Protein AF-A0A9P4V6J6-F1 (afdb_monomer_lite)

Sequence (88 aa):
MMQLLSLAILFATLVSSLAIAAPPPIPQEVLVHETSNRVREKVPGDNPAYFTRVKRDEQLFVIHEFTVSPYPPVKYDVDISLRFVFEY

Radius of gyration: 28.15 Å; chains: 1; bounding box: 44×82×46 Å

Secondary structure (DSSP, 8-state):
---SSSSTTTTSSSS------PPP------S--------PPBPSSSSS-B--SS-GGGSSEEEEEEEEEEEEEETTEEEEEEEEEE--

Structure (mmCIF, N/CA/C/O backbone):
data_AF-A0A9P4V6J6-F1
#
_entry.id   AF-A0A9P4V6J6-F1
#
loop_
_atom_site.group_PDB
_atom_site.id
_atom_site.type_symbol
_atom_site.label_atom_id
_atom_site.label_alt_id
_atom_site.label_comp_id
_atom_site.label_asym_id
_atom_site.label_entity_id
_atom_site.label_seq_id
_atom_site.pdbx_PDB_ins_code
_atom_site.Cartn_x
_atom_site.Cartn_y
_atom_site.Cartn_z
_atom_site.occupancy
_atom_site.B_iso_or_equiv
_atom_site.auth_seq_id
_atom_site.auth_comp_id
_atom_site.auth_asym_id
_atom_site.auth_atom_id
_atom_site.pdbx_PDB_model_num
ATOM 1 N N . MET A 1 1 ? 27.180 66.599 32.671 1.00 48.09 1 MET A N 1
ATOM 2 C CA . MET A 1 1 ? 26.985 66.345 31.230 1.00 48.09 1 MET A CA 1
ATOM 3 C C . MET A 1 1 ? 27.201 64.853 30.970 1.00 48.09 1 MET A C 1
ATOM 5 O O . MET A 1 1 ? 28.325 64.385 31.002 1.00 48.09 1 MET A O 1
ATOM 9 N N . MET A 1 2 ? 26.087 64.118 30.911 1.00 52.22 2 MET A N 1
ATOM 10 C CA . MET A 1 2 ? 25.842 62.776 30.347 1.00 52.22 2 MET A CA 1
ATOM 11 C C . MET A 1 2 ? 27.036 61.845 30.017 1.00 52.22 2 MET A C 1
ATOM 13 O O . MET A 1 2 ? 27.334 61.664 28.845 1.00 52.22 2 MET A O 1
ATOM 17 N N . GLN A 1 3 ? 27.663 61.171 30.991 1.00 55.28 3 GLN A N 1
ATOM 18 C CA . GLN A 1 3 ? 28.572 60.039 30.678 1.00 55.28 3 GLN A CA 1
ATOM 19 C C . GLN A 1 3 ? 28.556 58.865 31.677 1.00 55.28 3 GLN A C 1
ATOM 21 O O . GLN A 1 3 ? 29.323 57.924 31.522 1.00 55.28 3 GLN A O 1
ATOM 26 N N . LEU A 1 4 ? 27.661 58.861 32.672 1.00 50.88 4 LEU A N 1
ATOM 27 C CA . LEU A 1 4 ? 27.575 57.768 33.661 1.00 50.88 4 LEU A CA 1
ATOM 28 C C . LEU A 1 4 ? 26.412 56.789 33.424 1.00 50.88 4 LEU A C 1
ATOM 30 O O . LEU A 1 4 ? 26.320 55.777 34.107 1.00 50.88 4 LEU A O 1
ATOM 34 N N . LEU A 1 5 ? 25.541 57.058 32.447 1.00 52.84 5 LEU A N 1
ATOM 35 C CA . LEU A 1 5 ? 24.320 56.272 32.216 1.00 52.84 5 LEU A CA 1
ATOM 36 C C . LEU A 1 5 ? 24.437 55.209 31.111 1.00 52.84 5 LEU A C 1
ATOM 38 O O . LEU A 1 5 ? 23.500 54.446 30.909 1.00 52.84 5 LEU A O 1
ATOM 42 N N . SER A 1 6 ? 25.577 55.121 30.421 1.00 52.38 6 SER A N 1
ATOM 43 C CA . SER A 1 6 ? 25.719 54.237 29.252 1.00 52.38 6 SER A CA 1
ATOM 44 C C . SER A 1 6 ? 26.375 52.885 29.553 1.00 52.38 6 SER A C 1
ATOM 46 O O . SER A 1 6 ? 26.270 51.977 28.736 1.00 52.38 6 SER A O 1
ATOM 48 N N . LEU A 1 7 ? 27.041 52.714 30.704 1.00 47.66 7 LEU A N 1
ATOM 49 C CA . LEU A 1 7 ? 27.797 51.483 30.995 1.00 47.66 7 LEU A CA 1
ATOM 50 C C . LEU A 1 7 ? 26.972 50.412 31.732 1.00 47.66 7 LEU A C 1
ATOM 52 O O . LEU A 1 7 ? 27.275 49.226 31.635 1.00 47.66 7 LEU A O 1
ATOM 56 N N . ALA A 1 8 ? 25.890 50.804 32.409 1.00 49.91 8 ALA A N 1
ATOM 57 C CA . ALA A 1 8 ? 25.027 49.870 33.138 1.00 49.91 8 ALA A CA 1
ATOM 58 C C . ALA A 1 8 ? 24.151 48.992 32.220 1.00 49.91 8 ALA A C 1
ATOM 60 O O . ALA A 1 8 ? 23.641 47.965 32.657 1.00 49.91 8 ALA A O 1
ATOM 61 N N . ILE A 1 9 ? 23.990 49.365 30.946 1.00 53.34 9 ILE A N 1
ATOM 62 C CA . ILE A 1 9 ? 23.124 48.646 29.996 1.00 53.34 9 ILE A CA 1
ATOM 63 C C . ILE A 1 9 ? 23.878 47.494 29.301 1.00 53.34 9 ILE A C 1
ATOM 65 O O . ILE A 1 9 ? 23.256 46.565 28.795 1.00 53.34 9 ILE A O 1
ATOM 69 N N . LEU A 1 10 ? 25.217 47.488 29.324 1.00 48.81 10 LEU A N 1
ATOM 70 C CA . LEU A 1 10 ? 26.010 46.519 28.556 1.00 48.81 10 LEU A CA 1
ATOM 71 C C . LEU A 1 10 ? 26.179 45.145 29.239 1.00 48.81 10 LEU A C 1
ATOM 73 O O . LEU A 1 10 ? 26.528 44.181 28.568 1.00 48.81 10 LEU A O 1
ATOM 77 N N . PHE A 1 11 ? 25.914 45.015 30.544 1.00 44.91 11 PHE A N 1
ATOM 78 C CA . PHE A 1 11 ? 26.134 43.752 31.277 1.00 44.91 11 PHE A CA 1
ATOM 79 C C . PHE A 1 11 ? 24.882 42.884 31.479 1.00 44.91 11 PHE A C 1
ATOM 81 O O . PHE A 1 11 ? 24.995 41.758 31.956 1.00 44.91 11 PHE A O 1
ATOM 88 N N . ALA A 1 12 ? 23.692 43.355 31.096 1.00 46.41 12 ALA A N 1
ATOM 89 C CA . ALA A 1 12 ? 22.444 42.630 31.353 1.00 46.41 12 ALA A CA 1
ATOM 90 C C . ALA A 1 12 ? 22.056 41.600 30.270 1.00 46.41 12 ALA A C 1
ATOM 92 O O . ALA A 1 12 ? 21.068 40.891 30.440 1.00 46.41 12 ALA A O 1
ATOM 93 N N . THR A 1 13 ? 22.797 41.485 29.163 1.00 49.72 13 THR A N 1
ATOM 94 C CA . THR A 1 13 ? 22.379 40.654 28.014 1.00 49.72 13 THR A CA 1
ATOM 95 C C . THR A 1 13 ? 23.175 39.362 27.810 1.00 49.72 13 THR A C 1
ATOM 97 O O . THR A 1 13 ? 22.863 38.621 26.883 1.00 49.72 13 THR A O 1
ATOM 100 N N . LEU A 1 14 ? 24.150 39.023 28.665 1.00 49.78 14 LEU A N 1
ATOM 101 C CA . LEU A 1 14 ? 25.075 37.908 28.390 1.00 49.78 14 LEU A CA 1
ATOM 102 C C . LEU A 1 14 ? 24.894 36.641 29.248 1.00 49.78 14 LEU A C 1
ATOM 104 O O . LEU A 1 14 ? 25.855 35.904 29.446 1.00 49.78 14 LEU A O 1
ATOM 108 N N . VAL A 1 15 ? 23.694 36.354 29.769 1.00 50.69 15 VAL A N 1
ATOM 109 C CA . VAL A 1 15 ? 23.478 35.096 30.531 1.00 50.69 15 VAL A CA 1
ATOM 110 C C . VAL A 1 15 ? 22.195 34.336 30.199 1.00 50.69 15 VAL A C 1
ATOM 112 O O . VAL A 1 15 ? 21.982 33.247 30.719 1.00 50.69 15 VAL A O 1
ATOM 115 N N . SER A 1 16 ? 21.358 34.835 29.286 1.00 48.62 16 SER A N 1
ATOM 116 C CA . SER A 1 16 ? 20.170 34.096 28.827 1.00 48.62 16 SER A CA 1
ATOM 117 C C . SER A 1 16 ? 20.455 33.258 27.579 1.00 48.62 16 SER A C 1
ATOM 119 O O . SER A 1 16 ? 19.697 33.285 26.615 1.00 48.62 16 SER A O 1
ATOM 121 N N . SER A 1 17 ? 21.531 32.469 27.603 1.00 48.62 17 SER A N 1
ATOM 122 C CA . SER A 1 17 ? 21.591 31.261 26.774 1.00 48.62 17 SER A CA 1
ATOM 123 C C . SER A 1 17 ? 20.816 30.184 27.516 1.00 48.62 17 SER A C 1
ATOM 125 O O . SER A 1 17 ? 21.368 29.380 28.264 1.00 48.62 17 SER A O 1
ATOM 127 N N . LEU A 1 18 ? 19.496 30.266 27.363 1.00 51.78 18 LEU A N 1
ATOM 128 C CA . LEU A 1 18 ? 18.528 29.280 27.804 1.00 51.78 18 LEU A CA 1
ATOM 129 C C . LEU A 1 18 ? 19.007 27.907 27.323 1.00 51.78 18 LEU A C 1
ATOM 131 O O . LEU A 1 18 ? 19.088 27.658 26.120 1.00 51.78 18 LEU A O 1
ATOM 135 N N . ALA A 1 19 ? 19.366 27.039 28.267 1.00 57.09 19 ALA A N 1
ATOM 136 C CA . ALA A 1 19 ? 19.600 25.638 27.984 1.00 57.09 19 ALA A CA 1
ATOM 137 C C . ALA A 1 19 ? 18.322 25.088 27.340 1.00 57.09 19 ALA A C 1
ATOM 139 O O . ALA A 1 19 ? 17.311 24.891 28.014 1.00 57.09 19 ALA A O 1
ATOM 140 N N . ILE A 1 20 ? 18.353 24.882 26.023 1.00 60.81 20 ILE A N 1
ATOM 141 C CA . ILE A 1 20 ? 17.358 24.073 25.332 1.00 60.81 20 ILE A CA 1
ATOM 142 C C . ILE A 1 20 ? 17.623 22.656 25.827 1.00 60.81 20 ILE A C 1
ATOM 144 O O . ILE A 1 20 ? 18.457 21.931 25.288 1.00 60.81 20 ILE A O 1
ATOM 148 N N . ALA A 1 21 ? 16.976 22.295 26.934 1.00 57.66 21 ALA A N 1
ATOM 149 C CA . ALA A 1 21 ? 16.842 20.912 27.329 1.00 57.66 21 ALA A CA 1
ATOM 150 C C . ALA A 1 21 ? 16.135 20.221 26.164 1.00 57.66 21 ALA A C 1
ATOM 152 O O . ALA A 1 21 ? 14.964 20.494 25.891 1.00 57.66 21 ALA A O 1
ATOM 153 N N . ALA A 1 22 ? 16.881 19.402 25.420 1.00 65.50 22 ALA A N 1
ATOM 154 C CA . ALA A 1 22 ? 16.298 18.548 24.404 1.00 65.50 22 ALA A CA 1
ATOM 155 C C . ALA A 1 22 ? 15.129 17.784 25.052 1.00 65.50 22 ALA A C 1
ATOM 157 O O . ALA A 1 22 ? 15.290 17.302 26.181 1.00 65.50 22 ALA A O 1
ATOM 158 N N . PRO A 1 23 ? 13.955 17.699 24.400 1.00 69.50 23 PRO A N 1
ATOM 159 C CA . PRO A 1 23 ? 12.882 16.862 24.911 1.00 69.50 23 PRO A CA 1
ATOM 160 C C . PRO A 1 23 ? 13.448 15.458 25.166 1.00 69.50 23 PRO A C 1
ATOM 162 O O . PRO A 1 23 ? 14.277 14.991 24.374 1.00 69.50 23 PRO A O 1
ATOM 165 N N . PRO A 1 24 ? 13.068 14.799 26.278 1.00 67.50 24 PRO A N 1
ATOM 166 C CA . PRO A 1 24 ? 13.539 13.451 26.553 1.00 67.50 24 PRO A CA 1
ATOM 167 C C . PRO A 1 24 ? 13.238 12.581 25.329 1.00 67.50 24 PRO A C 1
ATOM 169 O O . PRO A 1 24 ? 12.196 12.791 24.698 1.00 67.50 24 PRO A O 1
ATOM 172 N N . PRO A 1 25 ? 14.125 11.637 24.963 1.00 66.00 25 PRO A N 1
ATOM 173 C CA . PRO A 1 25 ? 13.866 10.731 23.856 1.00 66.00 25 PRO A CA 1
ATOM 174 C C . PRO A 1 25 ? 12.507 10.083 24.099 1.00 66.00 25 PRO A C 1
ATOM 176 O O . PRO A 1 25 ? 12.354 9.307 25.042 1.00 66.00 25 PRO A O 1
ATOM 179 N N . ILE A 1 26 ? 11.500 10.450 23.302 1.00 69.69 26 ILE A N 1
ATOM 180 C CA . ILE A 1 26 ? 10.225 9.743 23.318 1.00 69.69 26 ILE A CA 1
ATOM 181 C C . ILE A 1 26 ? 10.592 8.311 22.939 1.00 69.69 26 ILE A C 1
ATOM 183 O O . ILE A 1 26 ? 11.202 8.129 21.878 1.00 69.69 26 ILE A O 1
ATOM 187 N N . PRO A 1 27 ? 10.298 7.307 23.783 1.00 67.06 27 PRO A N 1
ATOM 188 C CA . PRO A 1 27 ? 10.527 5.925 23.411 1.00 67.06 27 PRO A CA 1
ATOM 189 C C . PRO A 1 27 ? 9.802 5.678 22.091 1.00 67.06 27 PRO A C 1
ATOM 191 O O . PRO A 1 27 ? 8.575 5.746 22.029 1.00 67.06 27 PRO A O 1
ATOM 194 N N . GLN A 1 28 ? 10.558 5.461 21.014 1.00 61.59 28 GLN A N 1
ATOM 195 C CA . GLN A 1 28 ? 9.973 4.979 19.776 1.00 61.59 28 GLN A CA 1
ATOM 196 C C . GLN A 1 28 ? 9.410 3.602 20.100 1.00 61.59 28 GLN A C 1
ATOM 198 O O . GLN A 1 28 ? 10.150 2.685 20.454 1.00 61.59 28 GLN A O 1
ATOM 203 N N . GLU A 1 29 ? 8.087 3.494 20.069 1.00 60.25 29 GLU A N 1
ATOM 204 C CA . GLU A 1 29 ? 7.372 2.252 20.300 1.00 60.25 29 GLU A CA 1
ATOM 205 C C . GLU A 1 29 ? 7.918 1.201 19.323 1.00 60.25 29 GLU A C 1
ATOM 207 O O . GLU A 1 29 ? 7.771 1.331 18.105 1.00 60.25 29 GLU A O 1
ATOM 212 N N . VAL A 1 30 ? 8.626 0.201 19.857 1.00 58.12 30 VAL A N 1
ATOM 213 C CA . VAL A 1 30 ? 9.283 -0.849 19.073 1.00 58.12 30 VAL A CA 1
ATOM 214 C C . VAL A 1 30 ? 8.253 -1.465 18.125 1.00 58.12 30 VAL A C 1
ATOM 216 O O . VAL A 1 30 ? 7.262 -2.051 18.555 1.00 58.12 30 VAL A O 1
ATOM 219 N N . LEU A 1 31 ? 8.474 -1.320 16.814 1.00 56.00 31 LEU A N 1
ATOM 220 C CA . LEU A 1 31 ? 7.548 -1.714 15.740 1.00 56.00 31 LEU A CA 1
ATOM 221 C C . LEU A 1 31 ? 7.421 -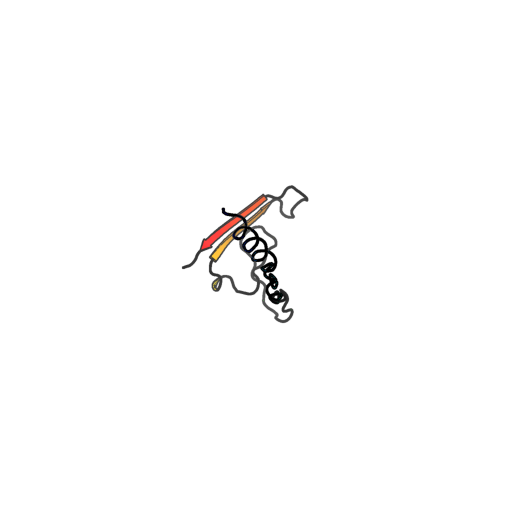3.241 15.562 1.00 56.00 31 LEU A C 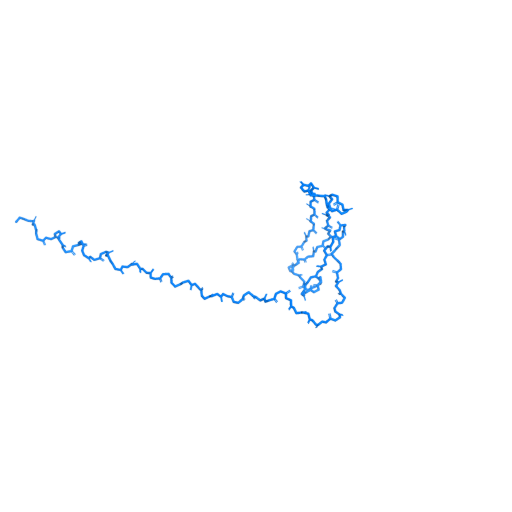1
ATOM 223 O O . LEU A 1 31 ? 7.045 -3.708 14.492 1.00 56.00 31 LEU A O 1
ATOM 227 N N . VAL A 1 32 ? 7.750 -4.050 16.566 1.00 55.53 32 VAL A N 1
ATOM 228 C CA . VAL A 1 32 ? 7.713 -5.505 16.432 1.00 55.53 32 VAL A CA 1
ATOM 229 C C . VAL A 1 32 ? 7.288 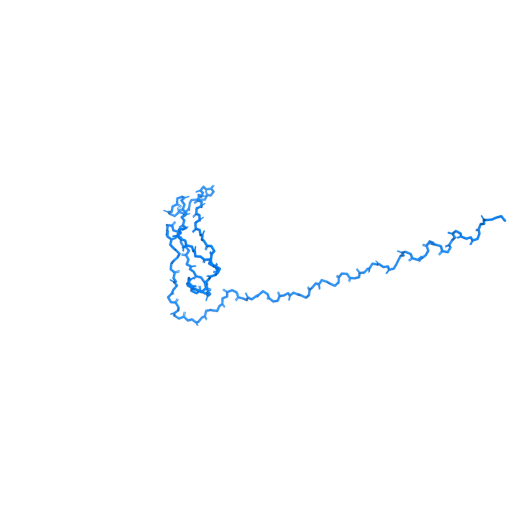-6.135 17.751 1.00 55.53 32 VAL A C 1
ATOM 231 O O . VAL A 1 32 ? 8.098 -6.367 18.643 1.00 55.53 32 VAL A O 1
ATOM 234 N N . HIS A 1 33 ? 5.998 -6.454 17.852 1.00 48.50 33 HIS A N 1
ATOM 235 C CA . HIS A 1 33 ? 5.549 -7.526 18.732 1.00 48.50 33 HIS A CA 1
ATOM 236 C C . HIS A 1 33 ? 5.351 -8.780 17.875 1.00 48.50 33 HIS A C 1
ATOM 238 O O . HIS A 1 33 ? 4.283 -9.043 17.319 1.00 48.50 33 HIS A O 1
ATOM 244 N N . GLU A 1 34 ? 6.448 -9.517 17.704 1.00 61.09 34 GLU A N 1
ATOM 245 C CA . GLU A 1 34 ? 6.443 -10.921 17.308 1.00 61.09 34 GLU A CA 1
ATOM 246 C C . GLU A 1 34 ? 5.796 -11.721 18.4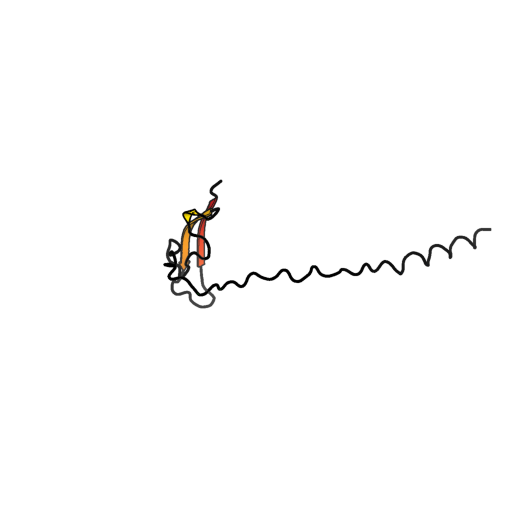35 1.00 61.09 34 GLU A C 1
ATOM 248 O O . GLU A 1 34 ? 6.467 -12.082 19.392 1.00 61.09 34 GLU A O 1
ATOM 253 N N . THR A 1 35 ? 4.481 -11.936 18.377 1.00 52.81 35 THR A N 1
ATOM 254 C CA . THR A 1 35 ? 3.792 -13.108 18.958 1.00 52.81 35 THR A CA 1
ATOM 255 C C . THR A 1 35 ? 2.291 -12.965 18.761 1.00 52.81 35 THR A C 1
ATOM 257 O O . THR A 1 35 ? 1.545 -12.521 19.623 1.00 52.81 35 THR A O 1
ATOM 260 N N . SER A 1 36 ? 1.819 -13.342 17.581 1.00 48.62 36 SER A N 1
ATOM 261 C CA . SER A 1 36 ? 0.436 -13.757 17.381 1.00 48.62 36 SER A CA 1
ATOM 262 C C . SER A 1 36 ? 0.348 -14.313 15.972 1.00 48.62 36 SER A C 1
ATOM 264 O O . SER A 1 36 ? 0.785 -13.653 15.031 1.00 48.62 36 SER A O 1
ATOM 266 N N . ASN A 1 37 ? -0.276 -15.479 15.817 1.00 53.91 37 ASN A N 1
ATOM 267 C CA . ASN A 1 37 ? -0.838 -15.991 14.563 1.00 53.91 37 ASN A CA 1
ATOM 268 C C . ASN A 1 37 ? -1.927 -15.037 14.019 1.00 53.91 37 ASN A C 1
ATOM 270 O O . ASN A 1 37 ? -3.070 -15.420 13.789 1.00 53.91 37 ASN A O 1
ATOM 274 N N . ARG A 1 38 ? -1.613 -13.748 13.872 1.00 60.31 38 ARG A N 1
ATOM 275 C CA . ARG A 1 38 ? -2.468 -12.753 13.242 1.00 60.31 38 ARG A CA 1
ATOM 276 C C . ARG A 1 38 ? -2.274 -12.950 11.751 1.00 60.31 38 ARG A C 1
ATOM 278 O O . ARG A 1 38 ? -1.233 -12.584 11.208 1.00 60.31 38 ARG A O 1
ATOM 285 N N . VAL A 1 39 ? -3.267 -13.574 11.123 1.00 70.75 39 VAL A N 1
ATOM 286 C CA . VAL A 1 39 ? -3.440 -13.567 9.670 1.00 70.75 39 VAL A CA 1
ATOM 287 C C . VAL A 1 39 ? -3.276 -12.116 9.218 1.00 70.75 39 VAL A C 1
ATOM 289 O O . VAL A 1 39 ? -4.079 -11.258 9.585 1.00 70.75 39 VAL A O 1
ATOM 292 N N . ARG A 1 40 ? -2.166 -11.818 8.532 1.00 80.25 40 ARG A N 1
ATOM 293 C CA . ARG A 1 40 ? -1.879 -10.468 8.041 1.00 80.25 40 ARG A CA 1
ATOM 294 C C . ARG A 1 40 ? -2.849 -10.183 6.907 1.00 80.25 40 ARG A C 1
ATOM 296 O O . ARG A 1 40 ? -2.862 -10.900 5.911 1.00 80.25 40 ARG A O 1
ATOM 303 N N . GLU A 1 41 ? -3.665 -9.155 7.071 1.00 88.75 41 GLU A N 1
ATOM 304 C CA . GLU A 1 41 ? -4.627 -8.764 6.052 1.00 88.75 41 GLU A CA 1
ATOM 305 C C . GLU A 1 41 ? -3.900 -8.077 4.887 1.00 88.75 41 GLU A C 1
ATOM 307 O O . GLU A 1 41 ? -3.080 -7.179 5.094 1.00 88.75 41 GLU A O 1
ATOM 312 N N . LYS A 1 42 ? -4.163 -8.523 3.657 1.00 91.94 42 LYS A N 1
ATOM 313 C CA . LYS A 1 42 ? -3.541 -7.980 2.447 1.00 91.94 42 LYS A CA 1
ATOM 314 C C . LYS A 1 42 ? -4.126 -6.604 2.114 1.00 91.94 42 LYS A C 1
ATOM 316 O O . LYS A 1 42 ? -5.346 -6.447 2.119 1.00 91.94 42 LYS A O 1
ATOM 321 N N . VAL A 1 43 ? -3.271 -5.629 1.788 1.00 92.69 43 VAL A N 1
ATOM 322 C CA . VAL A 1 43 ? -3.741 -4.328 1.278 1.00 92.69 43 VAL A CA 1
ATOM 323 C C . VAL A 1 43 ? -4.302 -4.524 -0.137 1.00 92.69 43 VAL A C 1
ATOM 325 O O . VAL A 1 43 ? -3.604 -5.129 -0.958 1.00 92.69 43 VAL A O 1
ATOM 328 N N . PRO A 1 44 ? -5.520 -4.035 -0.445 1.00 94.19 44 PRO A N 1
ATOM 329 C CA . PRO A 1 44 ? -6.115 -4.163 -1.775 1.00 94.19 44 PRO A CA 1
ATOM 330 C C . PRO A 1 44 ? -5.221 -3.617 -2.898 1.00 94.19 44 PRO A C 1
ATOM 332 O O . PRO A 1 44 ? -4.571 -2.590 -2.718 1.00 94.19 44 PRO A O 1
ATOM 335 N N . GLY A 1 45 ? -5.233 -4.272 -4.062 1.00 94.31 45 GLY A N 1
ATOM 336 C CA . GLY A 1 45 ? -4.471 -3.877 -5.258 1.00 94.31 45 GLY A CA 1
ATOM 337 C C . GLY A 1 45 ? -3.214 -4.720 -5.520 1.00 94.31 45 GLY A C 1
ATOM 338 O O . GLY A 1 45 ? -2.948 -5.695 -4.811 1.00 94.31 45 GLY A O 1
ATOM 339 N N . ASP A 1 46 ? -2.460 -4.358 -6.563 1.00 94.19 46 ASP A N 1
ATOM 340 C CA . ASP A 1 46 ? -1.242 -5.064 -6.989 1.00 94.19 46 ASP A CA 1
ATOM 341 C C . ASP A 1 46 ? -0.001 -4.469 -6.314 1.00 94.19 46 ASP A C 1
ATOM 343 O O . ASP A 1 46 ? 0.645 -3.540 -6.798 1.00 94.19 46 ASP A O 1
ATOM 347 N N . ASN A 1 47 ? 0.275 -4.948 -5.107 1.00 93.12 47 ASN A N 1
ATOM 348 C CA . ASN A 1 47 ? 1.352 -4.456 -4.257 1.00 93.12 47 ASN A CA 1
ATOM 349 C C . ASN A 1 47 ? 1.871 -5.589 -3.355 1.00 93.12 47 ASN A C 1
ATOM 351 O O . ASN A 1 47 ? 1.199 -6.611 -3.207 1.00 93.12 47 ASN A O 1
ATOM 355 N N . PRO A 1 48 ? 3.007 -5.421 -2.654 1.00 92.31 48 PRO A N 1
ATOM 356 C CA . PRO A 1 48 ? 3.498 -6.394 -1.672 1.00 92.31 48 PRO A CA 1
ATOM 357 C C . PRO A 1 48 ? 3.042 -6.131 -0.219 1.00 92.31 48 PRO A C 1
ATOM 359 O O . PRO A 1 48 ? 3.330 -6.938 0.661 1.00 92.31 48 PRO A O 1
ATOM 362 N N . ALA A 1 49 ? 2.300 -5.056 0.062 1.00 91.94 49 ALA A N 1
ATOM 363 C CA . ALA A 1 49 ? 1.975 -4.601 1.417 1.00 91.94 49 ALA A CA 1
ATOM 364 C C . ALA A 1 49 ? 0.831 -5.360 2.113 1.00 91.94 49 ALA A C 1
ATOM 366 O O . ALA A 1 49 ? -0.088 -5.892 1.490 1.00 91.94 49 ALA A O 1
ATOM 367 N N . TYR A 1 50 ? 0.892 -5.366 3.442 1.00 92.19 50 TYR A N 1
ATOM 368 C CA . TYR A 1 50 ? -0.118 -5.915 4.343 1.00 92.19 50 TYR A CA 1
ATOM 369 C C . TYR A 1 50 ? -0.432 -4.878 5.418 1.00 92.19 50 TYR A C 1
ATOM 371 O O . TYR A 1 50 ? 0.455 -4.120 5.820 1.00 92.19 50 TYR A O 1
ATOM 379 N N . PHE A 1 51 ? -1.671 -4.859 5.903 1.00 87.44 51 PHE A N 1
ATOM 380 C CA . PHE A 1 51 ? -2.037 -4.040 7.049 1.00 87.44 51 PHE A CA 1
ATOM 381 C C . PHE A 1 51 ? -1.259 -4.490 8.289 1.00 87.44 51 PHE A C 1
ATOM 383 O O . PHE A 1 51 ? -0.957 -5.673 8.481 1.00 87.44 51 PHE A O 1
ATOM 390 N N . THR A 1 52 ? -0.920 -3.524 9.138 1.00 83.69 52 THR A N 1
ATOM 391 C CA . THR A 1 52 ? -0.166 -3.760 10.371 1.00 83.69 52 THR A CA 1
ATOM 392 C C . THR A 1 52 ? -0.909 -3.172 11.561 1.00 83.69 52 THR A C 1
ATOM 394 O O . THR A 1 52 ? -1.658 -2.214 11.399 1.00 83.69 52 THR A O 1
ATOM 397 N N . ARG A 1 53 ? -0.653 -3.731 12.756 1.00 78.19 53 ARG A N 1
ATOM 398 C CA . ARG A 1 53 ? -1.168 -3.309 14.077 1.00 78.19 53 ARG A CA 1
ATOM 399 C C . ARG A 1 53 ? -2.695 -3.395 14.241 1.00 78.19 53 ARG A C 1
ATOM 401 O O . ARG A 1 53 ? -3.158 -4.150 15.097 1.00 78.19 53 ARG A O 1
ATOM 408 N N . VAL A 1 54 ? -3.434 -2.670 13.411 1.00 77.69 54 VAL A N 1
ATOM 409 C CA . VAL A 1 54 ? -4.879 -2.426 13.452 1.00 77.69 54 VAL A CA 1
ATOM 410 C C . VAL A 1 54 ? -5.517 -3.010 12.185 1.00 77.69 54 VAL A C 1
ATOM 412 O O . VAL A 1 54 ? -4.939 -2.890 11.100 1.00 77.69 54 VAL A O 1
ATOM 415 N N . LYS A 1 55 ? -6.666 -3.684 12.320 1.00 77.19 55 LYS A N 1
ATOM 416 C CA . LYS A 1 55 ? -7.413 -4.237 11.171 1.00 77.19 55 LYS A CA 1
ATOM 417 C C . LYS A 1 55 ? -7.948 -3.110 10.289 1.00 77.19 55 LYS A C 1
ATOM 419 O O . LYS A 1 55 ? -8.132 -2.008 10.792 1.00 77.19 55 LYS A O 1
ATOM 424 N N . ARG A 1 56 ? -8.240 -3.384 9.011 1.00 79.62 56 ARG A N 1
ATOM 425 C CA . ARG A 1 56 ? -8.791 -2.380 8.080 1.00 79.62 56 ARG A CA 1
ATOM 426 C C . ARG A 1 56 ? -9.964 -1.598 8.678 1.00 79.62 56 ARG A C 1
ATOM 428 O O . ARG A 1 56 ? -9.922 -0.378 8.682 1.00 79.62 56 ARG A O 1
ATOM 435 N N . ASP A 1 57 ? -10.941 -2.308 9.235 1.00 80.69 57 ASP A N 1
ATOM 436 C CA . ASP A 1 57 ? -12.200 -1.732 9.739 1.00 80.69 57 ASP A CA 1
ATOM 437 C C . ASP A 1 57 ? -12.033 -0.892 11.023 1.00 80.69 57 ASP A C 1
ATOM 439 O O . ASP A 1 57 ? -12.984 -0.295 11.514 1.00 80.69 57 ASP A O 1
ATOM 443 N N . GLU A 1 58 ? -10.831 -0.874 11.603 1.00 82.94 58 GLU A N 1
ATOM 444 C CA . GLU A 1 58 ? -10.491 -0.106 12.804 1.00 82.94 58 GLU A CA 1
ATOM 445 C C . GLU A 1 58 ? -9.583 1.103 12.472 1.00 82.94 58 GLU A C 1
ATOM 447 O O . GLU A 1 58 ? -9.148 1.826 13.371 1.00 82.94 58 GLU A O 1
ATOM 452 N N . GLN A 1 59 ? -9.250 1.323 11.193 1.00 84.06 59 GLN A N 1
ATOM 453 C CA . GLN A 1 59 ? -8.441 2.458 10.739 1.00 84.06 59 GLN A CA 1
ATOM 454 C C . GLN A 1 59 ? -9.322 3.672 10.424 1.00 84.06 59 GLN A C 1
ATOM 456 O O . GLN A 1 59 ? -10.431 3.541 9.928 1.00 84.06 59 GLN A O 1
ATOM 461 N N . LEU A 1 60 ? -8.792 4.880 10.650 1.00 89.69 60 LEU A N 1
ATOM 462 C CA . LEU A 1 60 ? -9.484 6.150 10.349 1.00 89.69 60 LEU A CA 1
ATOM 463 C C . LEU A 1 60 ? -9.648 6.427 8.842 1.00 89.69 60 LEU A C 1
ATOM 465 O O . LEU A 1 60 ? -10.218 7.438 8.432 1.00 89.69 60 LEU A O 1
ATOM 469 N N . PHE A 1 61 ? -9.062 5.580 8.005 1.00 88.69 61 PHE A N 1
ATOM 470 C CA . PHE A 1 61 ? -9.165 5.661 6.563 1.00 88.69 61 PHE A CA 1
ATOM 471 C C . PHE A 1 61 ? -9.176 4.257 5.979 1.00 88.69 61 PHE A C 1
ATOM 473 O O . PHE A 1 61 ? -8.512 3.348 6.480 1.00 88.69 61 PHE A O 1
ATOM 480 N N . VAL A 1 62 ? -9.881 4.109 4.867 1.00 90.88 62 VAL A N 1
ATOM 481 C CA . VAL A 1 62 ? -9.967 2.856 4.129 1.00 90.88 62 VAL A CA 1
ATOM 482 C C . VAL A 1 62 ? -9.140 2.973 2.862 1.00 90.88 62 VAL A C 1
ATOM 484 O O . VAL A 1 62 ? -9.363 3.854 2.029 1.00 90.88 62 VAL A O 1
ATOM 487 N N . ILE A 1 63 ? -8.175 2.066 2.704 1.00 92.94 63 ILE A N 1
ATOM 488 C CA . ILE A 1 63 ? -7.440 1.903 1.448 1.00 92.94 63 ILE A CA 1
ATOM 489 C C . ILE A 1 63 ? -8.311 1.093 0.488 1.00 92.94 63 ILE A C 1
ATOM 491 O O . ILE A 1 63 ? -8.589 -0.081 0.736 1.00 92.94 63 ILE A O 1
ATOM 495 N N . HIS A 1 64 ? -8.712 1.707 -0.624 1.00 94.12 64 HIS A N 1
ATOM 496 C CA . HIS A 1 64 ? -9.476 1.039 -1.677 1.00 94.12 64 HIS A CA 1
ATOM 497 C C . HIS A 1 64 ? -8.576 0.325 -2.682 1.00 94.12 64 HIS A C 1
ATOM 499 O O . HIS A 1 64 ? -8.927 -0.753 -3.155 1.00 94.12 64 HIS A O 1
ATOM 505 N N . GLU A 1 65 ? -7.431 0.921 -3.014 1.00 95.62 65 GLU A N 1
ATOM 506 C CA . GLU A 1 65 ? -6.513 0.388 -4.017 1.00 95.62 65 GLU A CA 1
ATOM 507 C C . GLU A 1 65 ? -5.096 0.912 -3.774 1.00 95.62 65 GLU A C 1
ATOM 509 O O . GLU A 1 65 ? -4.892 2.115 -3.607 1.00 95.62 65 GLU A O 1
ATOM 514 N N . PHE A 1 66 ? -4.118 0.011 -3.763 1.00 95.69 66 PHE A N 1
ATOM 515 C CA . PHE A 1 66 ? -2.697 0.325 -3.756 1.00 95.69 66 PHE A CA 1
ATOM 516 C C . PHE A 1 66 ? -1.998 -0.499 -4.839 1.00 95.69 66 PHE A C 1
ATOM 518 O O . PHE A 1 66 ? -2.011 -1.729 -4.792 1.00 95.69 66 PHE A O 1
ATOM 525 N N . THR A 1 67 ? -1.367 0.181 -5.791 1.00 96.25 67 THR A N 1
ATOM 526 C CA . THR A 1 67 ? -0.693 -0.440 -6.934 1.00 96.25 67 THR A CA 1
ATOM 527 C C . THR A 1 67 ? 0.756 0.022 -7.004 1.00 96.25 67 THR A C 1
ATOM 529 O O . THR A 1 67 ? 1.049 1.208 -6.827 1.00 96.25 67 THR A O 1
ATOM 532 N N . VAL A 1 68 ? 1.655 -0.923 -7.265 1.00 94.94 68 VAL A N 1
ATOM 533 C CA . VAL A 1 68 ? 3.084 -0.714 -7.508 1.00 94.94 68 VAL A CA 1
ATOM 534 C C . VAL A 1 68 ? 3.397 -1.272 -8.893 1.00 94.94 68 VAL A C 1
ATOM 536 O O . VAL A 1 68 ? 3.176 -2.453 -9.130 1.00 94.94 68 VAL A O 1
ATOM 539 N N . SER A 1 69 ? 3.910 -0.446 -9.803 1.00 93.62 69 SER A N 1
ATOM 540 C CA . SER A 1 69 ? 4.255 -0.862 -11.167 1.00 93.62 69 SER A CA 1
ATOM 541 C C . SER A 1 69 ? 5.691 -0.459 -11.510 1.00 93.62 69 SER A C 1
ATOM 543 O O . SER A 1 69 ? 6.062 0.675 -11.232 1.00 93.62 69 SER A O 1
ATOM 545 N N . PRO A 1 70 ? 6.503 -1.331 -12.128 1.00 92.25 70 PRO A N 1
ATOM 546 C CA . PRO A 1 70 ? 6.231 -2.744 -12.377 1.00 92.25 70 PRO A CA 1
ATOM 547 C C . PRO A 1 70 ? 6.185 -3.557 -11.069 1.00 92.25 70 PRO A C 1
ATOM 549 O O . PRO A 1 70 ? 6.750 -3.151 -10.052 1.00 92.25 70 PRO A O 1
ATOM 552 N N . TYR A 1 71 ? 5.534 -4.723 -11.101 1.00 85.25 71 TYR A N 1
ATOM 553 C CA . TYR A 1 71 ? 5.554 -5.693 -10.003 1.00 85.25 71 TYR A CA 1
ATOM 554 C C . TYR A 1 71 ? 6.164 -7.028 -10.484 1.00 85.25 71 TYR A C 1
ATOM 556 O O . TYR A 1 71 ? 5.595 -7.668 -11.370 1.00 85.25 71 TYR A O 1
ATOM 564 N N . PRO A 1 72 ? 7.317 -7.477 -9.941 1.00 86.44 72 PRO A N 1
ATOM 565 C CA . PRO A 1 72 ? 8.080 -6.863 -8.854 1.00 86.44 72 PRO A CA 1
ATOM 566 C C . PRO A 1 72 ? 8.785 -5.555 -9.277 1.00 86.44 72 PRO A C 1
ATOM 568 O O . PRO A 1 72 ? 9.182 -5.421 -10.436 1.00 86.44 72 PRO A O 1
ATOM 571 N N . PRO A 1 73 ? 8.975 -4.604 -8.342 1.00 86.44 73 PRO A N 1
ATOM 572 C CA . PRO A 1 73 ? 9.576 -3.307 -8.638 1.00 86.44 73 PRO A CA 1
ATOM 573 C C . PRO A 1 73 ? 11.022 -3.442 -9.110 1.00 86.44 73 PRO A C 1
ATOM 575 O O . PRO A 1 73 ? 11.834 -4.150 -8.506 1.00 86.44 73 PRO A O 1
ATOM 578 N N . VAL A 1 74 ? 11.348 -2.722 -10.182 1.00 86.88 74 VAL A N 1
ATOM 579 C CA . VAL A 1 74 ? 12.705 -2.622 -10.723 1.00 86.88 74 VAL A CA 1
ATOM 580 C C . VAL A 1 74 ? 13.377 -1.390 -10.127 1.00 86.88 74 VAL A C 1
ATOM 582 O O . VAL A 1 74 ? 12.745 -0.384 -9.808 1.00 86.88 74 VAL A O 1
ATOM 585 N N . LYS A 1 75 ? 14.686 -1.475 -9.905 1.00 81.81 75 LYS A N 1
ATOM 586 C CA . LYS A 1 75 ? 15.443 -0.407 -9.252 1.00 81.81 75 LYS A CA 1
ATOM 587 C C . LYS A 1 75 ? 15.316 0.900 -10.056 1.00 81.81 75 LYS A C 1
ATOM 589 O O . LYS A 1 75 ? 15.689 0.921 -11.223 1.00 81.81 75 LYS A O 1
ATOM 594 N N . TYR A 1 76 ? 14.869 1.967 -9.385 1.00 80.19 76 TYR A N 1
ATOM 595 C CA . TYR A 1 76 ? 14.761 3.357 -9.875 1.00 80.19 76 TYR A CA 1
ATOM 596 C C . TYR A 1 76 ? 13.615 3.695 -10.837 1.00 80.19 76 TYR A C 1
ATOM 598 O O . TYR A 1 76 ? 13.501 4.859 -11.205 1.00 80.19 76 TYR A O 1
ATOM 606 N N . ASP A 1 77 ? 12.760 2.738 -11.189 1.00 86.75 77 ASP A N 1
ATOM 607 C CA . ASP A 1 77 ? 11.619 2.977 -12.076 1.00 86.75 77 ASP A CA 1
ATOM 608 C C . ASP A 1 77 ? 10.390 2.282 -11.490 1.00 86.75 77 ASP A C 1
ATOM 610 O O . ASP A 1 77 ? 10.142 1.104 -11.745 1.00 86.75 77 ASP A O 1
ATOM 614 N N . VAL A 1 78 ? 9.725 2.974 -10.560 1.00 91.81 78 VAL A N 1
ATOM 615 C CA . VAL A 1 78 ? 8.562 2.456 -9.835 1.00 91.81 78 VAL A CA 1
ATOM 616 C C . VAL A 1 78 ? 7.505 3.544 -9.734 1.00 91.81 78 VAL A C 1
ATOM 618 O O . VAL A 1 78 ? 7.707 4.560 -9.069 1.00 91.81 78 VAL A O 1
ATOM 621 N N . ASP A 1 79 ? 6.351 3.267 -10.319 1.00 93.31 79 ASP A N 1
ATOM 622 C CA . ASP A 1 79 ? 5.132 4.034 -10.155 1.00 93.31 79 ASP A CA 1
ATOM 623 C C . ASP A 1 79 ? 4.324 3.489 -8.979 1.00 93.31 79 ASP A C 1
ATOM 625 O O . ASP A 1 79 ? 4.100 2.282 -8.840 1.00 93.31 79 ASP A O 1
ATOM 629 N N . ILE A 1 80 ? 3.862 4.402 -8.126 1.00 93.75 80 ILE A N 1
ATOM 630 C CA . ILE A 1 80 ? 3.033 4.097 -6.962 1.00 93.75 80 ILE A CA 1
ATOM 631 C C . ILE A 1 80 ? 1.716 4.857 -7.084 1.00 93.75 80 ILE A C 1
ATOM 633 O O . ILE A 1 80 ? 1.702 6.082 -7.189 1.00 93.75 80 ILE A O 1
ATOM 637 N N . SER A 1 81 ? 0.6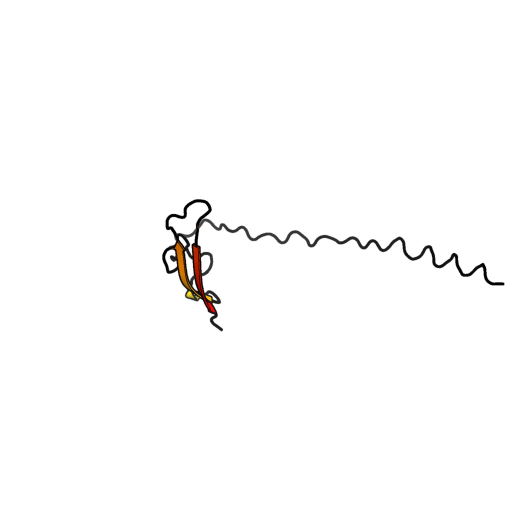05 4.127 -7.007 1.00 96.06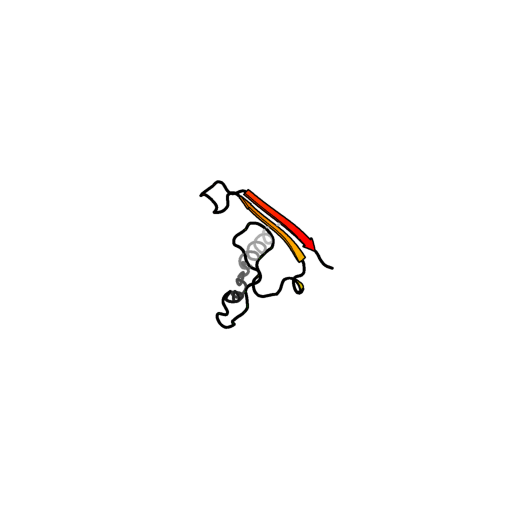 81 SER A N 1
ATOM 638 C CA . SER A 1 81 ? -0.746 4.688 -6.976 1.00 96.06 81 SER A CA 1
ATOM 639 C C . SER A 1 81 ? -1.472 4.224 -5.719 1.00 96.06 81 SER A C 1
ATOM 641 O O . SER A 1 81 ? -1.511 3.028 -5.437 1.00 96.06 81 SER A O 1
ATOM 643 N N . LEU A 1 82 ? -2.043 5.161 -4.958 1.00 96.19 82 LEU A N 1
ATOM 644 C CA . LEU A 1 82 ? -2.781 4.887 -3.724 1.00 96.19 82 LEU A CA 1
ATOM 645 C C . LEU A 1 82 ? -4.111 5.644 -3.728 1.00 96.19 82 LEU A C 1
ATOM 647 O O . LEU A 1 82 ? -4.137 6.870 -3.836 1.00 96.19 82 LEU A O 1
ATOM 651 N N . ARG A 1 83 ? -5.213 4.915 -3.548 1.00 96.44 83 ARG A N 1
ATOM 652 C CA . ARG A 1 83 ? -6.564 5.460 -3.402 1.00 96.44 83 ARG A CA 1
ATOM 653 C C . ARG A 1 83 ? -7.122 5.111 -2.028 1.00 96.44 83 ARG A C 1
ATOM 655 O O . ARG A 1 83 ? -7.229 3.934 -1.680 1.00 96.44 83 ARG A O 1
ATOM 662 N N . PHE A 1 84 ? -7.524 6.130 -1.276 1.00 94.69 84 PHE A N 1
ATOM 663 C CA . PHE A 1 84 ? -8.101 5.981 0.058 1.00 94.69 84 PHE A CA 1
ATOM 664 C C . PHE A 1 84 ? -9.180 7.033 0.332 1.00 94.69 84 PHE A C 1
ATOM 666 O O . PHE A 1 84 ? -9.244 8.058 -0.350 1.00 94.69 84 PHE A O 1
ATOM 673 N N . VAL A 1 85 ? -10.023 6.762 1.327 1.00 93.50 85 VAL A N 1
ATOM 674 C CA . VAL A 1 85 ? -11.071 7.663 1.828 1.00 93.50 85 VAL A CA 1
ATOM 675 C C . VAL A 1 85 ? -10.976 7.726 3.351 1.00 93.50 85 VAL A C 1
ATOM 677 O O . VAL A 1 85 ? -10.657 6.723 3.985 1.00 93.50 85 VAL A O 1
ATOM 680 N N . PHE A 1 86 ? -11.229 8.900 3.931 1.00 89.44 86 PHE A N 1
ATOM 681 C CA . PHE A 1 86 ? -11.357 9.058 5.381 1.00 89.44 86 PHE A CA 1
ATOM 682 C C . PHE A 1 86 ? -12.765 8.682 5.833 1.00 89.44 86 PHE A C 1
ATOM 684 O O . PHE A 1 86 ? -13.742 9.125 5.226 1.00 89.44 86 PHE A O 1
ATOM 691 N N . GLU A 1 87 ? -12.859 7.911 6.911 1.00 79.88 87 GLU A N 1
ATOM 692 C CA . GLU A 1 87 ? -14.123 7.628 7.587 1.00 79.88 87 GLU A CA 1
ATOM 693 C C . GLU A 1 87 ? -14.189 8.505 8.847 1.00 79.88 87 GLU A C 1
ATOM 695 O O . GLU A 1 87 ? -13.289 8.458 9.688 1.00 79.88 87 GLU A O 1
ATOM 700 N N . TYR A 1 88 ? -15.208 9.370 8.922 1.00 68.38 88 TYR A N 1
ATOM 701 C CA . TYR A 1 88 ? -15.465 10.302 10.030 1.00 68.38 88 TYR A CA 1
ATOM 702 C C . TYR A 1 88 ? -16.755 9.932 10.755 1.00 68.38 88 TYR A C 1
ATOM 704 O O . TYR A 1 88 ? -17.735 9.594 10.051 1.00 68.38 88 TYR A O 1
#

Organism: NCBI:txid682080

pLDDT: mean 74.09, std 17.8, range [44.91, 96.44]

Foldseek 3Di:
DDDPPPPVVVPPPPPPPPPPPPDPPPPPPPQDDPDDPPPFAPQAEADPDTDPDDDQVRDQKHWPYWYWPPVVDDPPDIDIDTDMDGDD